Protein AF-A0A392QPH6-F1 (afdb_monomer)

Solvent-accessible surface area (backbone atoms only — not comparable to full-atom values): 4190 Å² total; per-residue (Å²): 133,78,74,88,73,74,69,59,88,65,43,72,62,43,58,75,55,66,39,90,89,69,58,79,54,60,66,74,64,61,67,53,76,83,66,93,83,61,53,94,90,37,78,62,57,65,53,52,52,52,52,52,50,58,75,72,53,76,86,82,127

Sequence (61 aa):
IRPDLGRIEKWVLRNAFDDDKTPYLPKHILYRQKEQFSDGVGYSWIDGLKDHASAQVSSKL

Mean predicted aligned error: 7.84 Å

Radius of gyration: 19.8 Å; Cα contacts (8 Å, |Δi|>4): 16; chains: 1; bounding box: 36×26×52 Å

Structure (mmCIF, N/CA/C/O backbone):
data_AF-A0A392QPH6-F1
#
_entry.id   AF-A0A392QPH6-F1
#
loop_
_atom_site.group_PDB
_atom_site.id
_atom_site.type_symbol
_atom_site.label_atom_id
_atom_site.label_alt_id
_atom_site.label_comp_id
_atom_site.label_asym_id
_atom_site.label_entity_id
_atom_site.label_seq_id
_atom_site.pdbx_PDB_ins_code
_atom_site.Cartn_x
_atom_site.Cartn_y
_atom_site.Cartn_z
_atom_site.occupancy
_atom_site.B_iso_or_equiv
_atom_site.auth_seq_id
_atom_site.auth_comp_id
_atom_site.auth_asym_id
_atom_site.auth_atom_id
_atom_site.pdbx_PDB_model_num
ATOM 1 N N . ILE A 1 1 ? -3.288 18.991 8.907 1.00 64.00 1 ILE A N 1
ATOM 2 C CA . ILE A 1 1 ? -2.856 17.605 9.232 1.00 64.00 1 ILE A CA 1
ATOM 3 C C . ILE A 1 1 ? -1.836 17.730 10.360 1.00 64.00 1 ILE A C 1
ATOM 5 O O . ILE A 1 1 ? -0.964 18.567 10.201 1.00 64.00 1 ILE A O 1
ATOM 9 N N . ARG A 1 2 ? -1.993 17.026 11.494 1.00 70.88 2 ARG A N 1
ATOM 10 C CA . ARG A 1 2 ? -1.081 17.076 12.662 1.00 70.88 2 ARG A CA 1
ATOM 11 C C . ARG A 1 2 ? 0.095 16.102 12.449 1.00 70.88 2 ARG A C 1
ATOM 13 O O . ARG A 1 2 ? -0.138 14.898 12.579 1.00 70.88 2 ARG A O 1
ATOM 20 N N . PRO A 1 3 ? 1.287 16.564 12.018 1.00 68.62 3 PRO A N 1
ATOM 21 C CA . PRO A 1 3 ? 2.405 15.688 11.639 1.00 68.62 3 PRO A CA 1
ATOM 22 C C . PRO A 1 3 ? 3.120 15.083 12.857 1.00 68.62 3 PRO A C 1
ATOM 24 O O . PRO A 1 3 ? 3.728 14.024 12.758 1.00 68.62 3 PRO A O 1
ATOM 27 N N . ASP A 1 4 ? 2.991 15.739 14.009 1.00 76.88 4 ASP A N 1
ATOM 28 C CA . ASP A 1 4 ? 3.536 15.387 15.323 1.0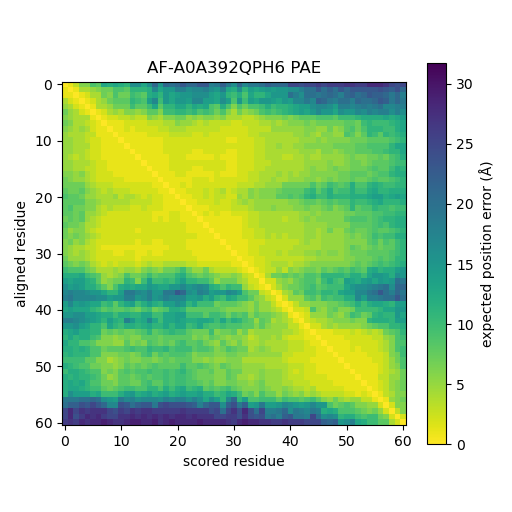0 76.88 4 ASP A CA 1
ATOM 29 C C . ASP A 1 4 ? 3.054 14.029 15.855 1.00 76.88 4 ASP A C 1
ATO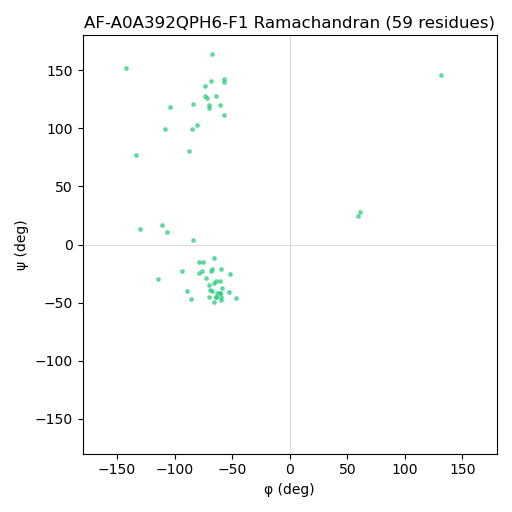M 31 O O . ASP A 1 4 ? 3.714 13.411 16.682 1.00 76.88 4 ASP A O 1
ATOM 35 N N . LEU A 1 5 ? 1.930 13.526 15.344 1.00 78.94 5 LEU A N 1
ATOM 36 C CA . LEU A 1 5 ? 1.320 12.277 15.800 1.00 78.94 5 LEU A CA 1
ATOM 37 C C . LEU A 1 5 ? 1.908 11.012 15.149 1.00 78.94 5 LEU A C 1
ATOM 39 O O . LEU A 1 5 ? 1.374 9.929 15.375 1.00 78.94 5 LEU A O 1
ATOM 43 N N . GLY A 1 6 ? 2.942 11.124 14.303 1.00 81.75 6 GLY A N 1
ATOM 44 C CA . GLY A 1 6 ? 3.620 9.961 13.706 1.00 81.75 6 GLY A CA 1
ATOM 45 C C . GLY A 1 6 ? 2.720 9.079 12.826 1.00 81.75 6 GLY A C 1
ATOM 46 O O . GLY A 1 6 ? 2.919 7.872 12.727 1.00 81.75 6 GLY A O 1
ATOM 47 N N . ARG A 1 7 ? 1.682 9.662 12.216 1.00 88.25 7 ARG A N 1
ATOM 48 C CA . ARG A 1 7 ? 0.671 8.927 11.441 1.00 88.25 7 ARG A CA 1
ATOM 49 C C . ARG A 1 7 ? 1.228 8.452 10.098 1.00 88.25 7 ARG A C 1
ATOM 51 O O . ARG A 1 7 ? 1.830 9.238 9.371 1.00 88.25 7 ARG A O 1
ATOM 58 N N . ILE A 1 8 ? 0.932 7.203 9.739 1.00 91.06 8 ILE A N 1
ATOM 59 C CA . ILE A 1 8 ? 1.278 6.648 8.423 1.00 91.06 8 ILE A CA 1
ATOM 60 C C . ILE A 1 8 ? 0.482 7.315 7.293 1.00 91.06 8 ILE A C 1
ATOM 62 O O . ILE A 1 8 ? -0.547 7.967 7.513 1.00 91.06 8 ILE A O 1
ATOM 66 N N . GLU A 1 9 ? 0.928 7.137 6.052 1.00 90.62 9 GLU A N 1
ATOM 67 C CA . GLU A 1 9 ? 0.236 7.680 4.893 1.00 90.62 9 GLU A CA 1
ATOM 68 C C . GLU A 1 9 ? -1.218 7.188 4.821 1.00 90.62 9 GLU A C 1
ATOM 70 O O . GLU A 1 9 ? -1.533 6.033 5.122 1.00 90.62 9 GLU A O 1
ATOM 75 N N . LYS A 1 10 ? -2.125 8.079 4.401 1.00 91.50 10 LYS A N 1
ATOM 76 C CA . LYS A 1 10 ? -3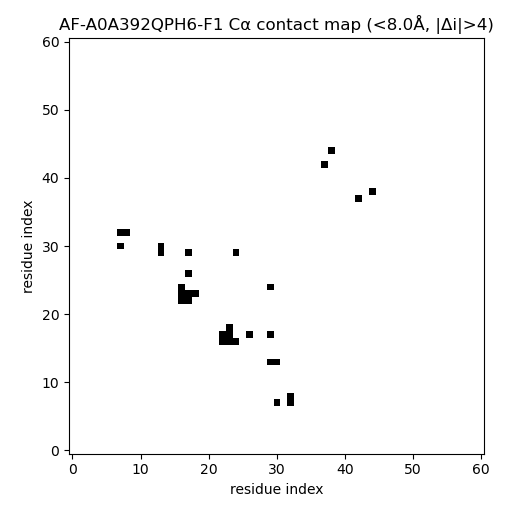.572 7.811 4.306 1.00 91.50 10 LYS A CA 1
ATOM 77 C C . LYS A 1 10 ? -4.235 7.414 5.638 1.00 91.50 10 LYS A C 1
ATOM 79 O O . LYS A 1 10 ? -5.296 6.798 5.613 1.00 91.50 10 LYS A O 1
ATOM 84 N N . TRP A 1 11 ? -3.674 7.804 6.788 1.00 92.56 11 TRP A N 1
ATOM 85 C CA . TRP A 1 11 ? -4.197 7.445 8.115 1.00 92.56 11 TRP A CA 1
ATOM 86 C C . TRP A 1 11 ? -5.713 7.626 8.284 1.00 92.56 11 TRP A C 1
ATOM 88 O O . TRP A 1 11 ? -6.364 6.712 8.766 1.00 92.56 11 TRP A O 1
ATOM 98 N N . VAL A 1 12 ? -6.299 8.754 7.850 1.00 93.88 12 VAL A N 1
ATOM 99 C CA . VAL A 1 12 ? -7.752 8.999 8.002 1.00 93.88 12 VAL A CA 1
ATOM 100 C C . VAL A 1 12 ? -8.578 7.939 7.274 1.00 93.88 12 VAL A C 1
ATOM 102 O O . VAL A 1 12 ? -9.554 7.446 7.825 1.00 93.88 12 VAL A O 1
ATOM 105 N N . LEU A 1 13 ? -8.163 7.559 6.061 1.00 94.00 13 LEU A N 1
ATOM 106 C CA . LEU A 1 13 ? -8.825 6.506 5.299 1.00 94.00 13 LEU A CA 1
ATOM 107 C C . LEU A 1 13 ? -8.669 5.161 6.009 1.00 94.00 13 LEU A C 1
ATOM 109 O O . LEU A 1 13 ? -9.657 4.481 6.228 1.00 94.00 13 LEU A O 1
ATOM 113 N N . ARG A 1 14 ? -7.450 4.796 6.418 1.00 95.25 14 ARG A N 1
ATOM 114 C CA . ARG A 1 14 ? -7.187 3.514 7.094 1.00 95.25 14 ARG A CA 1
ATOM 115 C C . ARG A 1 14 ? -7.989 3.390 8.394 1.00 95.25 14 ARG A C 1
ATOM 117 O O . ARG A 1 14 ? -8.657 2.387 8.595 1.00 95.25 14 ARG A O 1
ATOM 124 N N . ASN A 1 15 ? -8.004 4.448 9.204 1.00 94.19 15 ASN A N 1
ATOM 125 C CA . ASN A 1 15 ? -8.753 4.516 10.457 1.00 94.19 15 ASN A CA 1
ATOM 126 C C . ASN A 1 15 ? -10.274 4.439 10.245 1.00 94.19 15 ASN A C 1
ATOM 128 O O . ASN A 1 15 ? -10.981 3.928 11.101 1.00 94.19 15 ASN A O 1
ATOM 132 N N . ALA A 1 16 ? -10.799 4.941 9.123 1.00 95.94 16 ALA A N 1
ATOM 133 C CA . ALA A 1 16 ? -12.230 4.856 8.821 1.00 95.94 16 ALA A CA 1
ATOM 134 C C . ALA A 1 16 ? -12.707 3.419 8.530 1.00 95.94 16 ALA A C 1
ATOM 136 O O . ALA A 1 16 ? -13.891 3.137 8.686 1.00 95.94 16 ALA A O 1
ATOM 137 N N . PHE A 1 17 ? -11.799 2.524 8.129 1.00 96.12 17 PHE A N 1
ATOM 138 C CA . PHE A 1 17 ? -12.078 1.107 7.857 1.00 96.12 17 PHE A CA 1
ATOM 139 C C . PHE A 1 17 ? -11.527 0.170 8.945 1.00 96.12 17 PHE A C 1
ATOM 141 O O . PHE A 1 17 ? -11.492 -1.047 8.754 1.00 96.12 17 PHE A O 1
ATOM 148 N N . ASP A 1 18 ? -11.084 0.724 10.076 1.00 96.06 18 ASP A N 1
ATOM 149 C CA . ASP A 1 18 ? -10.502 -0.034 11.176 1.00 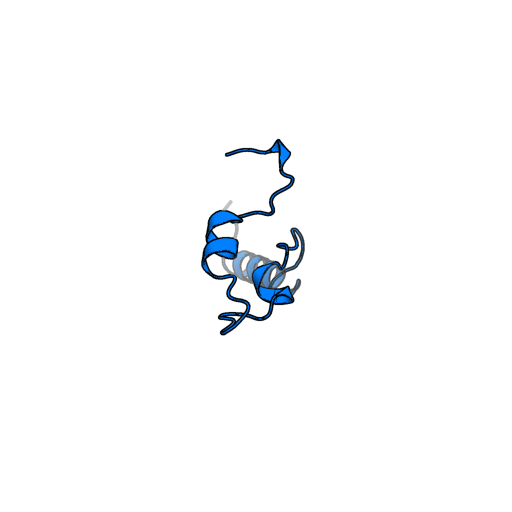96.06 18 ASP A CA 1
ATOM 150 C C . ASP A 1 18 ? -11.586 -0.525 12.151 1.00 96.06 18 ASP A C 1
ATOM 152 O O . ASP A 1 18 ? -11.849 0.100 13.177 1.00 96.06 18 ASP A O 1
ATOM 156 N N . ASP A 1 19 ? -12.258 -1.623 11.792 1.00 95.81 19 ASP A N 1
ATOM 157 C CA . ASP A 1 19 ? -13.319 -2.255 12.592 1.00 95.81 19 ASP A CA 1
ATOM 158 C C . ASP A 1 19 ? -12.801 -3.529 13.285 1.00 95.81 19 ASP A C 1
ATOM 160 O O . ASP A 1 19 ? -12.404 -4.490 12.625 1.00 95.81 19 ASP A O 1
ATOM 164 N N . ASP A 1 20 ? -12.812 -3.548 14.622 1.00 93.50 20 ASP A N 1
ATOM 165 C CA . ASP A 1 20 ? -12.349 -4.690 15.425 1.00 93.50 20 ASP A CA 1
ATOM 166 C C . ASP A 1 20 ? -13.371 -5.837 15.508 1.00 93.50 20 ASP A C 1
ATOM 168 O O . ASP A 1 20 ? -12.994 -6.983 15.759 1.00 93.50 20 ASP A O 1
ATOM 172 N N . LYS A 1 21 ? -14.666 -5.551 15.329 1.00 96.00 21 LYS A N 1
ATOM 173 C CA . LYS A 1 21 ? -15.744 -6.548 15.443 1.00 96.00 21 LYS A CA 1
ATOM 174 C C . LYS A 1 21 ? -16.012 -7.225 14.108 1.00 96.00 21 LYS A C 1
ATOM 176 O O . LYS A 1 21 ? -16.237 -8.432 14.076 1.00 96.00 21 LYS A O 1
ATOM 181 N N . THR A 1 22 ? -15.981 -6.450 13.024 1.00 95.75 22 THR A N 1
ATOM 182 C CA . THR A 1 22 ? -16.196 -6.942 11.656 1.00 95.75 22 THR A CA 1
ATOM 183 C C . THR A 1 22 ? -15.130 -6.369 10.716 1.00 95.75 22 THR A C 1
ATOM 185 O O . THR A 1 22 ? -15.402 -5.429 9.969 1.00 95.75 22 THR A O 1
ATOM 188 N N . PRO A 1 23 ? -13.896 -6.901 10.741 1.00 95.31 23 PRO A N 1
ATOM 189 C CA . PRO A 1 23 ? -12.789 -6.308 9.997 1.00 95.31 23 PRO A CA 1
ATOM 190 C C . PRO A 1 23 ? -13.005 -6.348 8.479 1.00 95.31 23 PRO A C 1
ATOM 192 O O . PRO A 1 23 ? -13.201 -7.418 7.904 1.00 95.31 23 PRO A O 1
ATOM 195 N N . TYR A 1 24 ? -12.879 -5.196 7.812 1.00 96.50 24 TYR A N 1
ATOM 196 C CA . TYR A 1 24 ? -12.902 -5.111 6.342 1.00 96.50 24 TYR A CA 1
ATOM 197 C C . TYR A 1 24 ? -11.649 -5.719 5.701 1.00 96.50 24 TYR A C 1
ATOM 199 O O . TYR A 1 24 ? -11.707 -6.289 4.613 1.00 96.50 24 TYR A O 1
ATOM 207 N N . LEU A 1 25 ? -10.501 -5.568 6.365 1.00 96.06 25 LEU A N 1
ATOM 208 C CA . LEU A 1 25 ? -9.204 -6.091 5.949 1.00 96.06 25 LEU A CA 1
ATOM 209 C C . LEU A 1 25 ? -8.429 -6.577 7.183 1.00 96.06 25 LEU A C 1
ATOM 211 O O . LEU A 1 25 ? -8.589 -6.007 8.265 1.00 96.06 25 LEU A O 1
ATOM 215 N N . PRO A 1 26 ? -7.524 -7.563 7.042 1.00 95.94 26 PRO A N 1
ATOM 216 C CA . PRO A 1 26 ? -6.602 -7.916 8.116 1.00 95.94 26 PRO A CA 1
ATOM 217 C C . PRO A 1 26 ? -5.760 -6.705 8.542 1.00 95.94 26 PRO A C 1
ATOM 219 O O . PRO A 1 26 ? -5.262 -5.969 7.687 1.00 95.94 26 PRO A O 1
ATOM 222 N N . LYS A 1 27 ? -5.524 -6.520 9.850 1.00 93.81 27 LYS A N 1
ATOM 223 C CA . LYS A 1 27 ? -4.781 -5.357 10.392 1.00 93.81 27 LYS A CA 1
ATOM 224 C C . LYS A 1 27 ? -3.416 -5.144 9.723 1.00 93.81 27 LYS A C 1
ATOM 226 O O . LYS A 1 27 ? -3.063 -4.014 9.397 1.00 93.81 27 LYS A O 1
ATOM 231 N N . HIS A 1 28 ? -2.679 -6.224 9.450 1.00 93.69 28 HIS A N 1
ATOM 232 C CA . HIS A 1 28 ? -1.370 -6.152 8.790 1.00 93.69 28 HIS A CA 1
ATOM 233 C C . HIS A 1 28 ? -1.445 -5.694 7.321 1.00 93.69 28 HIS A C 1
ATOM 235 O O . HIS A 1 28 ? -0.457 -5.194 6.797 1.00 93.69 28 HIS A O 1
ATOM 241 N N . ILE A 1 29 ? -2.604 -5.823 6.662 1.00 94.00 29 ILE A N 1
ATOM 242 C CA . ILE A 1 29 ? -2.870 -5.270 5.325 1.00 94.00 29 ILE A CA 1
ATOM 243 C C . ILE A 1 29 ? -3.348 -3.819 5.439 1.00 94.00 29 ILE A C 1
ATOM 245 O O . ILE A 1 29 ? -2.829 -2.942 4.744 1.00 94.00 29 ILE A O 1
ATOM 249 N N . LEU A 1 30 ? -4.296 -3.549 6.345 1.00 95.12 30 LEU A N 1
ATOM 250 C CA . LEU A 1 30 ? -4.884 -2.221 6.549 1.00 95.12 30 LEU A CA 1
ATOM 251 C C . LEU A 1 30 ? -3.847 -1.175 6.972 1.00 95.12 30 LEU A C 1
ATOM 253 O O . LEU A 1 30 ? -3.966 -0.017 6.577 1.00 95.12 30 LEU A O 1
ATOM 257 N N . TYR A 1 31 ? -2.807 -1.582 7.702 1.00 93.94 31 TYR A N 1
ATOM 258 C CA . TYR A 1 31 ? -1.692 -0.729 8.124 1.00 93.94 31 TYR A CA 1
ATOM 259 C C . TYR A 1 31 ? -0.362 -1.078 7.443 1.00 93.94 31 TYR A C 1
ATOM 261 O O . TYR A 1 31 ? 0.693 -0.628 7.886 1.00 93.94 31 TYR A O 1
ATOM 269 N N . ARG A 1 32 ? -0.390 -1.833 6.334 1.00 92.56 32 ARG A N 1
ATOM 270 C CA . ARG A 1 32 ? 0.817 -2.113 5.548 1.00 92.56 32 ARG A CA 1
ATOM 271 C C . ARG A 1 32 ? 1.418 -0.810 5.024 1.00 92.56 32 ARG A C 1
ATOM 273 O O . ARG A 1 32 ? 0.756 -0.088 4.263 1.00 92.56 32 ARG A O 1
ATOM 280 N N . GLN A 1 33 ? 2.663 -0.540 5.408 1.00 89.19 33 GLN A N 1
ATOM 281 C CA . GLN A 1 33 ? 3.443 0.571 4.878 1.00 89.19 33 GLN A CA 1
ATOM 282 C C . GLN A 1 33 ? 3.778 0.303 3.411 1.00 89.19 33 GLN A C 1
ATOM 284 O O . GLN A 1 33 ? 4.073 -0.830 3.018 1.00 89.19 33 GLN A O 1
ATOM 289 N N . LYS A 1 34 ? 3.719 1.342 2.577 1.00 82.56 34 LYS A N 1
ATOM 290 C CA . LYS A 1 34 ? 4.190 1.220 1.199 1.00 82.56 34 LYS A CA 1
ATOM 291 C C . LYS A 1 34 ? 5.713 1.083 1.192 1.00 82.56 34 LYS A C 1
ATOM 293 O O . LYS A 1 34 ? 6.420 1.996 1.604 1.00 82.56 34 LYS A O 1
ATOM 298 N N . GLU A 1 35 ? 6.209 -0.021 0.651 1.00 81.94 35 GLU A N 1
ATOM 299 C CA . GLU A 1 35 ? 7.630 -0.168 0.354 1.00 81.94 35 GLU A CA 1
ATOM 300 C C . GLU A 1 35 ? 7.992 0.713 -0.849 1.00 81.94 35 GLU A C 1
ATOM 302 O O . GLU A 1 35 ? 7.339 0.691 -1.900 1.00 81.94 35 GLU A O 1
ATOM 307 N N . GLN A 1 36 ? 9.000 1.565 -0.659 1.00 67.38 36 GLN A N 1
ATOM 308 C CA . GLN A 1 36 ? 9.378 2.604 -1.618 1.00 67.38 36 GLN A CA 1
ATOM 309 C C . GLN A 1 36 ? 10.198 2.053 -2.799 1.00 67.38 36 GLN A C 1
ATOM 311 O O . GLN A 1 36 ? 10.276 2.708 -3.834 1.00 67.38 36 GLN A O 1
ATOM 316 N N . PHE A 1 37 ? 10.730 0.830 -2.679 1.00 64.75 37 PHE A N 1
ATOM 317 C CA . PHE A 1 37 ? 11.566 0.173 -3.696 1.00 64.75 37 PHE A CA 1
ATOM 318 C C . PHE A 1 37 ? 11.117 -1.254 -4.044 1.00 64.75 37 PHE A C 1
ATOM 320 O O . PHE A 1 37 ? 11.863 -1.994 -4.684 1.00 64.75 37 PHE A O 1
ATOM 327 N N . SER A 1 38 ? 9.909 -1.650 -3.632 1.00 63.09 38 SER A N 1
ATOM 328 C CA . SER A 1 38 ? 9.313 -2.912 -4.067 1.00 63.09 38 SER A CA 1
ATOM 329 C C . SER A 1 38 ? 8.630 -2.697 -5.416 1.00 63.09 38 SER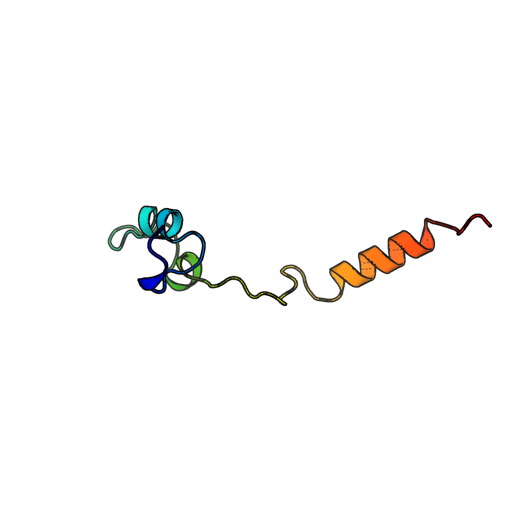 A C 1
ATOM 331 O O . SER A 1 38 ? 7.691 -1.894 -5.508 1.00 63.09 38 SER A O 1
ATOM 333 N N . ASP A 1 39 ? 9.044 -3.423 -6.449 1.00 69.19 39 ASP A N 1
ATOM 334 C CA . ASP A 1 39 ? 8.190 -3.587 -7.619 1.00 69.19 39 ASP A CA 1
ATOM 335 C C . ASP A 1 39 ? 7.016 -4.490 -7.206 1.00 69.19 39 ASP A C 1
ATOM 337 O O . ASP A 1 39 ? 7.213 -5.625 -6.777 1.00 69.19 39 ASP A O 1
ATOM 341 N N . GLY A 1 40 ? 5.791 -3.961 -7.263 1.00 74.56 40 GLY A N 1
ATOM 342 C CA . GLY A 1 40 ? 4.589 -4.698 -6.860 1.00 74.56 40 GLY A CA 1
ATOM 343 C C . GLY A 1 40 ? 4.279 -5.902 -7.755 1.00 74.56 40 GLY A C 1
ATOM 344 O O . GLY A 1 40 ? 3.429 -6.711 -7.393 1.00 74.56 40 GLY A O 1
ATOM 345 N N . VAL A 1 41 ? 4.953 -6.004 -8.903 1.00 78.44 41 VAL A N 1
ATOM 346 C CA . VAL A 1 41 ? 4.842 -7.101 -9.873 1.00 78.44 41 VAL A CA 1
ATOM 347 C C . VAL A 1 41 ? 6.160 -7.884 -9.965 1.00 78.44 41 VAL A C 1
ATOM 349 O O . VAL A 1 41 ? 6.139 -9.093 -10.185 1.00 78.44 41 VAL A O 1
ATOM 352 N N . GLY A 1 42 ? 7.294 -7.222 -9.721 1.00 78.56 42 GLY A N 1
ATOM 353 C CA . GLY A 1 42 ? 8.633 -7.816 -9.645 1.00 78.56 42 GLY A CA 1
ATOM 354 C C . GLY A 1 42 ? 9.650 -7.042 -10.484 1.00 78.56 42 GLY A C 1
ATOM 355 O O . GLY A 1 42 ? 9.302 -6.522 -11.535 1.00 78.56 42 GLY A O 1
ATOM 356 N N . TYR A 1 43 ? 10.910 -6.975 -10.031 1.00 73.50 43 TYR A N 1
ATOM 357 C CA . TYR A 1 43 ? 11.951 -6.085 -10.582 1.00 73.50 43 TYR A CA 1
ATOM 358 C C . TYR A 1 43 ? 12.157 -6.170 -12.106 1.00 73.50 43 TYR A C 1
ATOM 360 O O . TYR A 1 43 ? 12.600 -5.201 -12.715 1.00 73.50 43 TYR A O 1
ATOM 368 N N . SER A 1 44 ? 11.823 -7.301 -12.733 1.00 80.19 44 SER A N 1
ATOM 369 C CA . SER A 1 44 ? 11.968 -7.508 -14.177 1.00 80.19 44 SER A CA 1
ATOM 370 C C . SER A 1 44 ? 10.908 -6.801 -15.025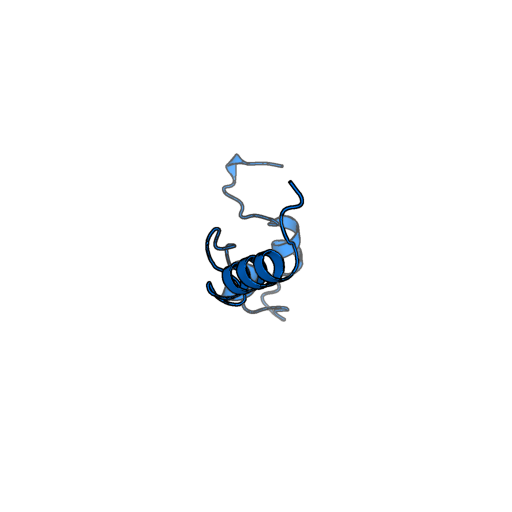 1.00 80.19 44 SER A C 1
ATOM 372 O O . SER A 1 44 ? 11.090 -6.686 -16.236 1.00 80.19 44 SER A O 1
ATOM 374 N N . TRP A 1 45 ? 9.802 -6.331 -14.437 1.00 84.00 45 TRP A N 1
ATOM 375 C CA . TRP A 1 45 ? 8.706 -5.748 -15.212 1.00 84.00 45 TRP A CA 1
ATOM 376 C C . TRP A 1 45 ? 9.087 -4.398 -15.824 1.00 84.00 45 TRP A C 1
ATOM 378 O O . TRP A 1 45 ? 8.865 -4.155 -17.011 1.00 84.00 45 TRP A O 1
ATOM 388 N N . ILE A 1 46 ? 9.714 -3.529 -15.027 1.00 85.50 46 ILE A N 1
ATOM 389 C CA . ILE A 1 46 ? 10.194 -2.225 -1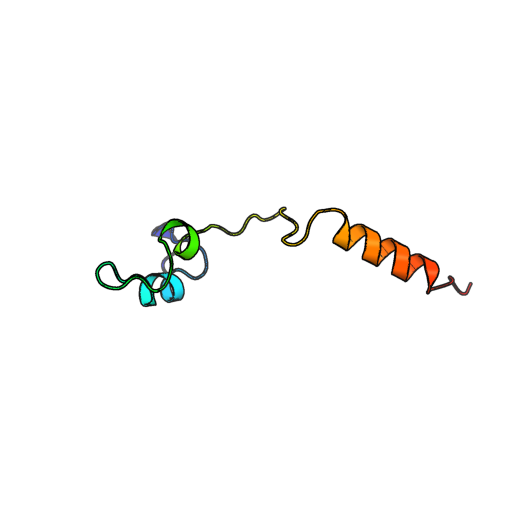5.498 1.00 85.50 46 ILE A CA 1
ATOM 390 C C . ILE A 1 46 ? 11.275 -2.398 -16.568 1.00 85.50 46 ILE A C 1
ATOM 392 O O . ILE A 1 46 ? 11.267 -1.677 -17.565 1.00 85.50 46 ILE A O 1
ATOM 396 N N . ASP A 1 47 ? 12.191 -3.346 -16.381 1.00 86.38 47 ASP A N 1
ATOM 397 C CA . ASP A 1 47 ? 13.267 -3.579 -17.344 1.00 86.38 47 ASP A CA 1
ATOM 398 C C .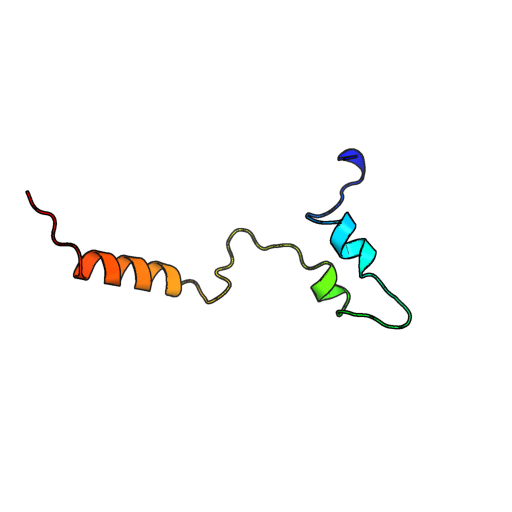 ASP A 1 47 ? 12.729 -4.160 -18.658 1.00 86.38 47 ASP A C 1
ATOM 400 O O . ASP A 1 47 ? 13.076 -3.658 -19.725 1.00 86.38 47 ASP A O 1
ATOM 404 N N . GLY A 1 48 ? 11.752 -5.072 -18.601 1.00 89.31 48 GLY A N 1
ATOM 405 C CA . GLY A 1 48 ? 11.051 -5.546 -19.797 1.00 89.31 48 GLY A CA 1
ATOM 406 C C . GLY A 1 48 ? 10.358 -4.424 -20.582 1.00 89.31 48 GLY A C 1
ATOM 407 O O . GLY A 1 48 ? 10.386 -4.420 -21.814 1.00 89.31 48 GLY A O 1
ATOM 408 N N . LEU A 1 49 ? 9.780 -3.430 -19.894 1.00 89.31 49 LEU A N 1
ATOM 409 C CA . LEU A 1 49 ? 9.193 -2.255 -20.551 1.00 89.31 49 LEU A CA 1
ATOM 410 C C . LEU A 1 49 ? 10.253 -1.372 -21.227 1.00 89.31 49 LEU A C 1
ATOM 412 O O . LEU A 1 49 ? 10.015 -0.884 -22.335 1.00 89.31 49 LEU A O 1
ATOM 416 N N . LYS A 1 50 ? 11.415 -1.176 -20.592 1.00 89.38 50 LYS A N 1
ATOM 417 C CA . LYS A 1 50 ? 12.533 -0.421 -21.185 1.00 89.38 50 LYS A CA 1
ATOM 418 C C . LYS A 1 50 ? 13.078 -1.115 -22.433 1.00 89.38 50 LYS A C 1
ATOM 420 O O . LYS A 1 50 ? 13.286 -0.447 -23.448 1.00 89.38 50 LYS A O 1
ATOM 425 N N . ASP A 1 51 ? 13.270 -2.430 -22.374 1.00 91.25 51 ASP A N 1
ATOM 426 C CA . ASP A 1 51 ? 13.778 -3.227 -23.494 1.00 91.25 51 ASP A CA 1
ATOM 427 C C . ASP A 1 51 ? 12.806 -3.201 -24.673 1.00 91.25 51 ASP A C 1
ATOM 429 O O . ASP A 1 51 ? 13.202 -2.943 -25.813 1.00 91.25 51 ASP A O 1
ATOM 433 N N . HIS A 1 52 ? 11.511 -3.383 -24.398 1.00 91.50 52 HIS A N 1
ATOM 434 C CA . HIS A 1 52 ? 10.477 -3.308 -25.422 1.00 91.50 52 HIS A CA 1
ATOM 435 C C . HIS A 1 52 ? 10.444 -1.932 -26.098 1.00 91.50 52 HIS A C 1
ATOM 437 O O . HIS A 1 52 ? 10.457 -1.853 -27.326 1.00 91.50 52 HIS A O 1
ATOM 443 N N . ALA A 1 53 ? 10.454 -0.844 -25.321 1.00 92.00 53 ALA A N 1
ATOM 444 C CA . ALA A 1 53 ? 10.481 0.509 -25.874 1.00 92.00 53 ALA A CA 1
ATOM 445 C C . ALA A 1 53 ? 11.732 0.751 -26.736 1.00 92.00 53 ALA A C 1
ATOM 447 O O . ALA A 1 53 ? 11.628 1.306 -27.831 1.00 92.00 53 ALA A O 1
ATOM 448 N N . SER A 1 54 ? 12.895 0.279 -26.280 1.00 90.31 54 SER A N 1
ATOM 449 C CA . SER A 1 54 ? 14.169 0.417 -26.999 1.00 90.31 54 SER A CA 1
ATOM 450 C C . SER A 1 54 ? 14.183 -0.364 -28.316 1.00 90.31 54 SER A C 1
ATOM 452 O O . SER A 1 54 ? 14.772 0.090 -29.293 1.00 90.31 54 SER A O 1
ATOM 454 N N . ALA A 1 55 ? 13.502 -1.511 -28.371 1.00 90.19 55 ALA A N 1
ATOM 455 C CA . ALA A 1 55 ? 13.358 -2.294 -29.596 1.00 90.19 55 ALA A CA 1
ATOM 456 C C . ALA A 1 55 ? 12.397 -1.656 -30.616 1.00 90.19 55 ALA A C 1
ATOM 458 O O . ALA A 1 55 ? 12.538 -1.884 -31.816 1.00 90.19 55 ALA A O 1
ATOM 459 N N . GLN A 1 56 ? 11.406 -0.886 -30.155 1.00 89.00 56 GLN A N 1
ATOM 460 C CA . GLN A 1 56 ? 10.367 -0.301 -31.013 1.00 89.00 56 GLN A CA 1
ATOM 461 C C . GLN A 1 56 ? 10.692 1.122 -31.490 1.00 89.00 56 GLN A C 1
ATOM 463 O O . GLN A 1 56 ? 10.162 1.563 -32.510 1.00 89.00 56 GLN A O 1
ATOM 468 N N . VAL A 1 57 ? 11.557 1.852 -30.782 1.00 85.56 57 VAL A N 1
ATOM 469 C CA . VAL A 1 57 ? 11.931 3.228 -31.131 1.00 85.56 57 VAL A CA 1
ATOM 470 C C . VAL A 1 57 ? 13.364 3.259 -31.653 1.00 85.56 57 VAL A C 1
ATOM 472 O O . VAL A 1 57 ? 14.324 3.307 -30.890 1.00 85.56 57 VAL A O 1
ATOM 475 N N . SER A 1 58 ? 13.525 3.285 -32.977 1.00 74.81 58 SER A N 1
ATOM 476 C CA . SER A 1 58 ? 14.820 3.595 -33.587 1.00 74.81 58 SER A CA 1
ATOM 477 C C . SER A 1 58 ? 15.112 5.089 -33.442 1.00 74.81 58 SER A C 1
ATOM 479 O O . SER A 1 58 ? 14.295 5.913 -33.865 1.00 74.81 58 SER A O 1
ATOM 481 N N . SER A 1 59 ? 16.282 5.446 -32.903 1.00 68.50 59 SER A N 1
ATOM 482 C CA . SER A 1 59 ? 16.774 6.826 -32.951 1.00 68.50 59 SER A CA 1
ATOM 483 C C . SER A 1 59 ? 16.859 7.275 -34.414 1.00 68.50 59 SER A C 1
ATOM 485 O O . SER A 1 59 ? 17.664 6.746 -35.180 1.00 68.50 59 SER A O 1
ATOM 487 N N . LYS A 1 60 ? 15.999 8.215 -34.822 1.00 64.31 60 LYS A N 1
ATOM 488 C CA . LYS A 1 60 ? 16.195 8.972 -36.060 1.00 64.31 60 LYS A CA 1
ATOM 489 C C . LYS A 1 60 ? 17.208 10.071 -35.749 1.00 64.31 60 LYS A C 1
ATOM 491 O O . LYS A 1 60 ? 16.855 11.040 -35.080 1.00 64.31 60 LYS A O 1
ATOM 496 N N . LEU A 1 61 ? 18.449 9.861 -36.186 1.00 49.28 61 LEU A N 1
ATOM 497 C CA . LEU A 1 61 ? 19.418 10.937 -36.407 1.00 49.28 61 LEU A CA 1
ATOM 498 C C . LEU A 1 61 ? 18.979 11.788 -37.602 1.00 49.28 61 LEU A C 1
ATOM 500 O O . LEU A 1 61 ? 18.460 11.193 -38.576 1.00 49.28 61 LEU A O 1
#

Secondary structure (DSSP, 8-state):
--GGG-PPTTHHHHHHT--SSS-SS-HHHHTPPPPSS--SS-THHHHHHHHHHHHH-----

InterPro domains:
  IPR001962 Asparagine synthase [PF00733] (6-59)
  IPR014729 Rossmann-like alpha/beta/alpha sandwich fold [G3DSA:3.40.50.620] (1-61)
  IPR050795 Asparagine Synthetase [PTHR11772] (6-60)

Organism: NCBI:txid97028

Foldseek 3Di:
DPVVVVAAPPNVVLVVQDDPVDHPDDPCVSPPHDDPPDPPVHPVPVVVVVVVVVVVDDDDD

pLDDT: mean 85.29,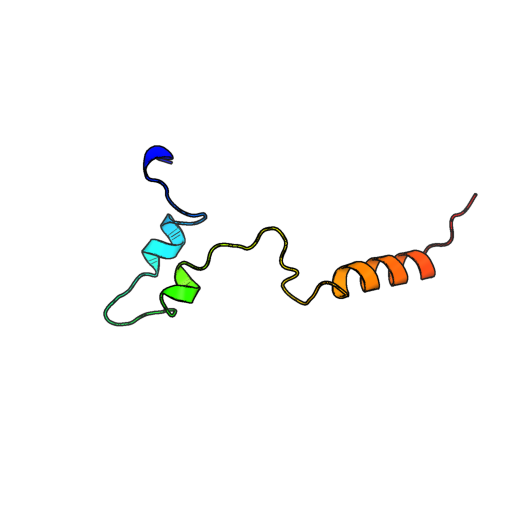 std 11.06, range [49.28, 96.5]